Protein AF-A0A540NS95-F1 (afdb_monomer)

Solvent-accessible surface area (backbone atoms only — not comparable to full-atom values): 4646 Å² total; per-residue (Å²): 137,89,82,78,97,72,58,71,74,66,40,54,53,54,49,48,45,71,77,50,32,75,61,47,60,43,68,70,47,41,64,57,52,49,52,52,50,50,53,51,49,53,54,50,52,54,50,52,52,53,50,51,53,54,51,52,55,50,51,54,50,52,53,51,52,49,52,53,50,52,54,54,48,51,60,62,60,78,75,115

Organism: Malus baccata (NCBI:txid106549)

Secondary structure (DSSP, 8-state):
------SHHHHHHHHHHHHHHHHHHHHHHHHHHHHHHHHHHHHHHHHHHHHHHHHHHHHHHHHHHHHHHHHHHHHHHTT-

Foldseek 3Di:
DDDDPPDPPVVVVVVQCVPVNPVSVCVVCVVVVVVVVVVVVVVVVVVVVVVVVVVVVVVVVVVVVVVVVVVVVVVVVVVD

Radius of gyration: 30.81 Å; Cα contacts (8 Å, |Δi|>4): 9; chains: 1; bounding box: 38×30×95 Å

Mean predicted aligned error: 13.01 Å

pLDDT: mean 78.41, std 16.22, range [37.38, 97.06]

InterPro domains:
  IPR018108 Mitochondrial carrier protein, transmembrane region [PF00153] (7-54)
  IPR018108 Mitochondrial carrier protein, transmembrane region [PS50920] (1-53)
  IPR023395 Mitochondrial carrier protein domain superfamily [G3DSA:1.50.40.10] (1-80)
  IPR023395 Mitochondrial carrier protein domain superfamily [SSF103506] (6-58)

Structure (mmCIF, N/CA/C/O backbone):
data_AF-A0A540NS95-F1
#
_entry.id   AF-A0A540NS95-F1
#
loop_
_atom_site.group_PDB
_atom_site.id
_atom_site.type_symbol
_atom_site.label_atom_id
_atom_site.label_alt_id
_atom_site.label_comp_id
_atom_site.label_asym_id
_atom_site.label_entity_id
_atom_site.label_seq_id
_atom_site.pdbx_PDB_ins_code
_atom_site.Cartn_x
_atom_site.Cartn_y
_atom_site.Cartn_z
_atom_site.occupancy
_atom_site.B_iso_or_equiv
_atom_site.auth_seq_id
_atom_site.auth_comp_id
_atom_site.auth_asym_id
_atom_site.auth_atom_id
_atom_site.pdbx_PDB_model_num
ATOM 1 N N . MET A 1 1 ? -10.197 12.259 43.973 1.00 37.38 1 MET A N 1
ATOM 2 C CA . MET A 1 1 ? -10.718 10.950 44.421 1.00 37.38 1 MET A CA 1
ATOM 3 C C . MET A 1 1 ? -10.010 9.893 43.596 1.00 37.38 1 MET A C 1
ATOM 5 O O . MET A 1 1 ? -10.106 9.911 42.377 1.00 37.38 1 MET A O 1
ATOM 9 N N . THR A 1 2 ? -9.161 9.113 44.253 1.00 55.50 2 THR A N 1
ATOM 10 C CA . THR A 1 2 ? -8.057 8.354 43.651 1.00 55.50 2 THR A CA 1
ATOM 11 C C . THR A 1 2 ? -8.495 6.899 43.488 1.00 55.50 2 THR A C 1
ATOM 13 O O . THR A 1 2 ? -8.687 6.212 44.485 1.00 55.50 2 THR A O 1
ATOM 16 N N . GLY A 1 3 ? -8.710 6.441 42.251 1.00 44.88 3 GLY A N 1
ATOM 17 C CA . GLY A 1 3 ? -9.233 5.103 41.954 1.00 44.88 3 GLY A CA 1
ATOM 18 C C . GLY A 1 3 ? -8.153 4.141 41.464 1.00 44.88 3 GLY A C 1
ATOM 19 O O . GLY A 1 3 ? -7.746 4.202 40.312 1.00 44.88 3 GLY A O 1
ATOM 20 N N . ALA A 1 4 ? -7.681 3.291 42.375 1.00 46.28 4 ALA A N 1
ATOM 21 C CA . ALA A 1 4 ? -7.174 1.934 42.161 1.00 46.28 4 ALA A CA 1
ATOM 22 C C . ALA A 1 4 ? -6.382 1.607 40.871 1.00 46.28 4 ALA A C 1
ATOM 24 O O . ALA A 1 4 ? -6.912 1.118 39.877 1.00 46.28 4 ALA A O 1
ATOM 25 N N . ARG A 1 5 ? -5.049 1.696 40.958 1.00 51.66 5 ARG A N 1
ATOM 26 C CA . ARG A 1 5 ? -4.135 0.890 40.132 1.00 51.66 5 ARG A CA 1
ATOM 27 C C . ARG A 1 5 ? -4.086 -0.530 40.700 1.00 51.66 5 ARG A C 1
ATOM 29 O O . ARG A 1 5 ? -3.214 -0.831 41.512 1.00 51.66 5 ARG A O 1
ATOM 36 N N . GLN A 1 6 ? -5.037 -1.385 40.348 1.00 52.19 6 GLN A N 1
ATOM 37 C CA . GLN A 1 6 ? -5.016 -2.795 40.742 1.00 52.19 6 GLN A CA 1
ATOM 38 C C . GLN A 1 6 ? -5.281 -3.684 39.519 1.00 52.19 6 GLN A C 1
ATOM 40 O O . GLN A 1 6 ? -6.391 -3.713 39.003 1.00 52.19 6 GLN A O 1
ATOM 45 N N . GLY A 1 7 ? -4.250 -4.417 39.072 1.00 55.69 7 GLY A N 1
ATOM 46 C CA . GLY A 1 7 ? -4.428 -5.598 38.214 1.00 55.69 7 GLY A CA 1
ATOM 47 C C . GLY A 1 7 ? -3.888 -5.553 36.779 1.00 55.69 7 GLY A C 1
ATOM 48 O O . GLY A 1 7 ? -4.514 -6.138 35.908 1.00 55.69 7 GLY A O 1
ATOM 49 N N . GLY A 1 8 ? -2.743 -4.919 36.498 1.00 77.12 8 GLY A N 1
ATOM 50 C CA . GLY A 1 8 ? -2.036 -5.077 35.210 1.00 77.12 8 GLY A CA 1
ATOM 51 C C . GLY A 1 8 ? -2.845 -4.720 33.945 1.00 77.12 8 GLY A C 1
ATOM 52 O O . GLY A 1 8 ? -3.934 -4.158 34.012 1.00 77.12 8 GLY A O 1
ATOM 53 N N . VAL A 1 9 ? -2.305 -5.044 32.762 1.00 77.75 9 VAL A N 1
ATOM 54 C CA . VAL A 1 9 ? -2.971 -4.770 31.467 1.00 77.75 9 VAL A CA 1
ATOM 55 C C . VAL A 1 9 ? -4.333 -5.473 31.376 1.00 77.75 9 VAL A C 1
ATOM 57 O O . VAL A 1 9 ? -5.284 -4.915 30.833 1.00 77.75 9 VAL A O 1
ATOM 60 N N . SER A 1 10 ? -4.457 -6.674 31.947 1.00 77.62 10 SER A N 1
ATOM 61 C CA . SER A 1 10 ? -5.683 -7.477 31.891 1.00 77.62 10 SER A CA 1
ATOM 62 C C . SER A 1 10 ? -6.839 -6.884 32.702 1.00 77.62 10 SER A C 1
ATOM 64 O O . SER A 1 10 ? -7.977 -6.924 32.237 1.00 77.62 10 SER A O 1
ATOM 66 N N . GLY A 1 11 ? -6.574 -6.300 33.876 1.00 78.44 11 GLY A N 1
ATOM 67 C CA . GLY A 1 11 ? -7.590 -5.644 34.703 1.00 78.44 11 GLY A CA 1
ATOM 68 C C . GLY A 1 11 ? -8.173 -4.409 34.022 1.00 78.44 11 GLY A C 1
ATOM 69 O O . GLY A 1 11 ? -9.391 -4.258 33.951 1.00 78.44 11 GLY A O 1
ATOM 70 N N . THR A 1 12 ? -7.313 -3.586 33.419 1.00 77.81 12 THR A N 1
ATOM 71 C CA . THR A 1 12 ? -7.734 -2.402 32.658 1.00 77.81 12 THR A CA 1
ATOM 72 C C . THR A 1 12 ? -8.544 -2.773 31.416 1.00 77.81 12 THR A C 1
ATOM 74 O O . THR A 1 12 ? -9.595 -2.184 31.181 1.00 77.81 12 THR A O 1
ATOM 77 N N . VAL A 1 13 ? -8.121 -3.784 30.648 1.00 74.75 13 VAL A N 1
ATOM 78 C CA . VAL A 1 13 ? -8.881 -4.263 29.476 1.00 74.75 13 VAL A CA 1
ATOM 79 C C . VAL A 1 13 ? -10.273 -4.755 29.883 1.00 74.75 13 VAL A C 1
ATOM 81 O O . VAL A 1 13 ? -11.259 -4.433 29.221 1.00 74.75 13 VAL A O 1
ATOM 84 N N . LYS A 1 14 ? -10.379 -5.494 30.994 1.00 76.69 14 LYS A N 1
ATOM 85 C CA . LYS A 1 14 ? -11.658 -6.018 31.489 1.00 76.69 14 LYS A CA 1
ATOM 86 C C . LYS A 1 14 ? -12.600 -4.903 31.953 1.00 76.69 14 LYS A C 1
ATOM 88 O O . LYS A 1 14 ? -13.797 -4.983 31.687 1.00 76.69 14 LYS A O 1
ATOM 93 N N . GLN A 1 15 ? -12.068 -3.858 32.587 1.00 76.50 15 GLN A N 1
ATOM 94 C CA . GLN A 1 15 ? -12.850 -2.686 32.984 1.00 76.50 15 GLN A CA 1
ATOM 95 C C . GLN A 1 15 ? -13.385 -1.924 31.764 1.00 76.50 15 GLN A C 1
ATOM 97 O O . GLN A 1 15 ? -14.583 -1.672 31.689 1.00 76.50 15 GLN A O 1
ATOM 102 N N . ILE A 1 16 ? -12.535 -1.659 30.766 1.00 74.19 16 ILE A N 1
ATOM 103 C CA . ILE A 1 16 ? -12.925 -0.958 29.531 1.00 74.19 16 ILE A CA 1
ATOM 104 C C . ILE A 1 16 ? -14.035 -1.715 28.784 1.00 74.19 16 ILE A C 1
ATOM 106 O O . ILE A 1 16 ? -15.016 -1.110 28.363 1.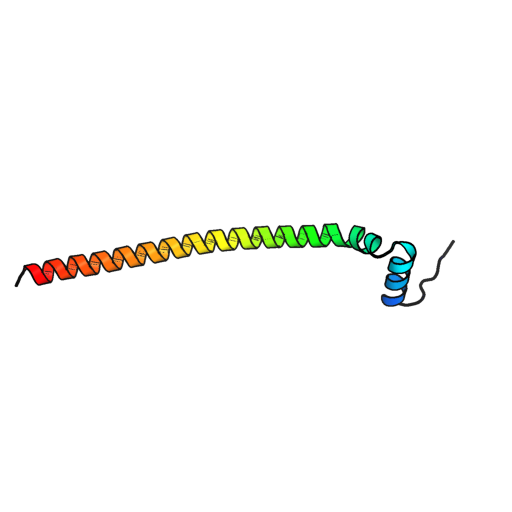00 74.19 16 ILE A O 1
ATOM 110 N N . ILE A 1 17 ? -13.922 -3.044 28.655 1.00 73.50 17 ILE A N 1
ATOM 111 C CA . ILE A 1 17 ? -14.944 -3.871 27.987 1.00 73.50 17 ILE A CA 1
ATOM 112 C C . ILE A 1 17 ? -16.274 -3.863 28.754 1.00 73.50 17 ILE A C 1
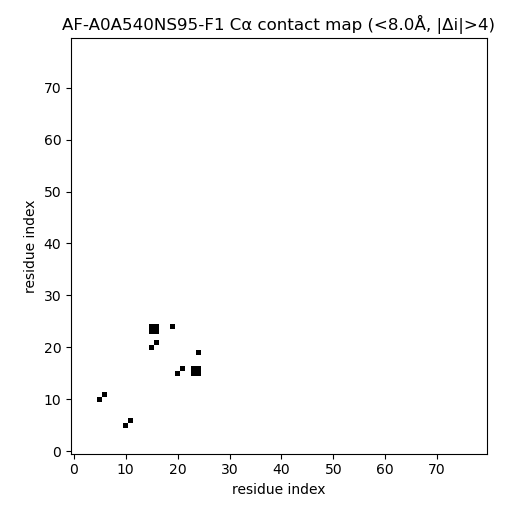ATOM 114 O O . ILE A 1 17 ? -17.330 -3.909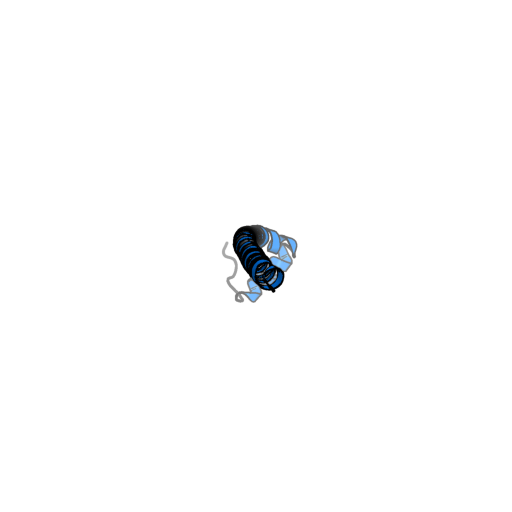 28.130 1.00 73.50 17 ILE A O 1
ATOM 118 N N . THR A 1 18 ? -16.238 -3.829 30.088 1.00 74.56 18 THR A N 1
ATOM 119 C CA . THR A 1 18 ? -17.453 -3.900 30.916 1.00 74.56 18 THR A CA 1
ATOM 120 C C . THR A 1 18 ? -18.173 -2.551 30.996 1.00 74.56 18 THR A C 1
ATOM 122 O O . THR A 1 18 ? -19.399 -2.529 31.010 1.00 74.56 18 THR A O 1
ATOM 125 N N . GLU A 1 19 ? -17.435 -1.435 31.018 1.00 71.88 19 GLU A N 1
ATOM 126 C CA . GLU A 1 19 ? -18.011 -0.086 31.127 1.00 71.88 19 GLU A CA 1
ATOM 127 C C . GLU A 1 19 ? -18.397 0.531 29.771 1.00 71.88 19 GLU A C 1
ATOM 129 O O . GLU A 1 19 ? -19.449 1.159 29.678 1.00 71.88 19 GLU A O 1
ATOM 134 N N . GLU A 1 20 ? -17.606 0.337 28.705 1.00 67.50 20 GLU A N 1
ATOM 135 C CA . GLU A 1 20 ? -17.868 0.947 27.385 1.00 67.50 20 GLU A CA 1
ATOM 136 C C . GLU A 1 20 ? -18.279 -0.055 26.289 1.00 67.50 20 GLU A C 1
ATOM 138 O O . GLU A 1 20 ? -18.634 0.328 25.166 1.00 67.50 20 GLU A O 1
ATOM 143 N N . GLY A 1 21 ? -18.230 -1.355 26.586 1.00 69.19 21 GLY A N 1
ATOM 144 C CA . GLY A 1 21 ? -18.492 -2.411 25.613 1.00 69.19 21 GLY A CA 1
ATOM 145 C C . GLY A 1 21 ? -17.400 -2.546 24.543 1.00 69.19 21 GLY A C 1
ATOM 146 O O . GLY A 1 21 ? -16.367 -1.875 24.543 1.00 69.19 21 GLY A O 1
ATOM 147 N N . TRP A 1 22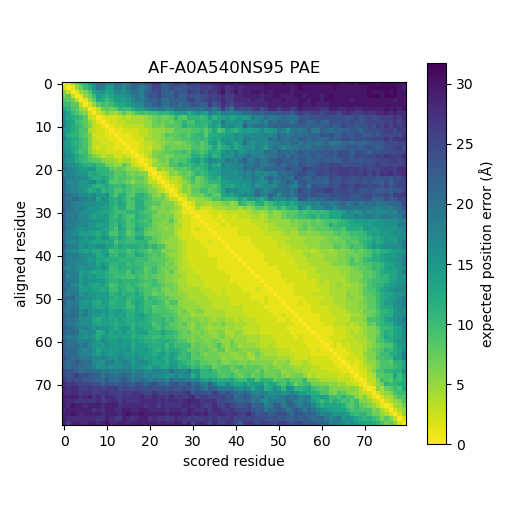 ? -17.643 -3.424 23.567 1.00 62.88 22 TRP A N 1
ATOM 148 C CA . TRP A 1 22 ? -16.741 -3.626 22.421 1.00 62.88 22 TRP A CA 1
ATOM 149 C C . TRP A 1 22 ? -16.547 -2.359 21.571 1.00 62.88 22 TRP A C 1
ATOM 151 O O . TRP A 1 22 ? -15.492 -2.166 20.967 1.00 62.88 22 TRP A O 1
ATOM 161 N N . VAL A 1 23 ? -17.545 -1.472 21.545 1.00 63.94 23 VAL A N 1
ATOM 162 C CA . VAL A 1 23 ? -17.509 -0.237 20.752 1.00 63.94 23 VAL A CA 1
ATOM 163 C C . VAL A 1 23 ? -16.531 0.786 21.346 1.00 63.94 23 VAL A C 1
ATOM 165 O O . VAL A 1 23 ? -15.794 1.411 20.580 1.00 63.94 23 VAL A O 1
ATOM 168 N N . GLY A 1 24 ? -16.439 0.909 22.677 1.00 64.75 24 GLY A N 1
ATOM 169 C CA . GLY A 1 24 ? -15.483 1.805 23.347 1.00 64.75 24 GLY A CA 1
ATOM 170 C C . GLY A 1 24 ? -14.026 1.502 22.997 1.00 64.75 24 GLY A C 1
ATOM 171 O O . GLY A 1 24 ? -13.259 2.392 22.625 1.00 64.75 24 GLY A O 1
ATOM 172 N N . PHE A 1 25 ? -13.674 0.214 22.947 1.00 65.38 25 PHE A N 1
ATOM 173 C CA . PHE A 1 25 ? -12.339 -0.228 22.532 1.00 65.38 25 PHE A CA 1
ATOM 174 C C . PHE A 1 25 ? -12.011 0.180 21.081 1.00 65.38 25 PHE A C 1
ATOM 176 O O . PHE A 1 25 ? -10.902 0.628 20.774 1.00 65.38 25 PHE A O 1
ATOM 183 N N . THR A 1 26 ? -12.995 0.097 20.180 1.00 65.69 26 THR A N 1
ATOM 184 C CA . THR A 1 26 ? -12.820 0.464 18.764 1.00 65.69 26 THR A CA 1
ATOM 185 C C . THR A 1 26 ? -12.815 1.971 18.498 1.00 65.69 26 THR A C 1
ATOM 187 O O . THR A 1 26 ? -12.202 2.389 17.518 1.00 65.69 26 THR A O 1
ATOM 190 N N . ARG A 1 27 ? -13.399 2.820 19.359 1.00 66.06 27 ARG A N 1
ATOM 191 C CA . ARG A 1 27 ? -13.328 4.289 19.190 1.00 66.06 27 ARG A CA 1
ATOM 192 C C . ARG A 1 27 ? -11.911 4.836 19.396 1.00 66.06 27 ARG A C 1
ATOM 194 O O . ARG A 1 27 ? -11.543 5.795 18.724 1.00 66.06 27 ARG A O 1
ATOM 201 N N . GLY A 1 28 ? -11.105 4.212 20.261 1.00 69.12 28 GLY A N 1
ATOM 202 C CA . GLY A 1 28 ? -9.706 4.602 20.499 1.00 69.12 28 GLY A CA 1
ATOM 203 C C . GLY A 1 28 ? -8.691 3.951 19.549 1.00 69.12 28 GLY A C 1
ATOM 204 O O . GLY A 1 28 ? -7.728 4.591 19.126 1.00 69.12 28 GLY A O 1
ATOM 205 N N . VAL A 1 29 ? -8.902 2.683 19.183 1.00 75.25 29 VAL A N 1
ATOM 206 C CA . VAL A 1 29 ? -7.986 1.915 18.313 1.00 75.25 29 VAL A CA 1
ATOM 207 C C . VAL A 1 29 ? -8.314 2.081 16.825 1.00 75.25 29 VAL A C 1
ATOM 209 O O . VAL A 1 29 ? -7.409 2.074 15.991 1.00 75.25 29 VAL A O 1
ATOM 212 N N . GLY A 1 30 ? -9.587 2.284 16.485 1.00 80.50 30 GLY A N 1
ATOM 213 C CA . GLY A 1 30 ? -10.089 2.346 15.1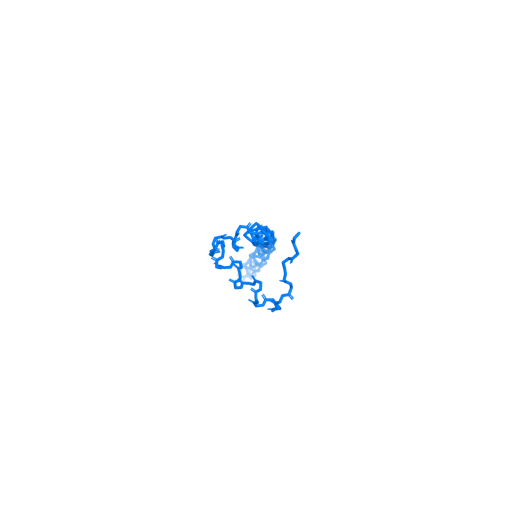11 1.00 80.50 30 GLY A CA 1
ATOM 214 C C . GLY A 1 30 ? -9.388 3.389 14.242 1.00 80.50 30 GLY A C 1
ATOM 215 O O . GLY A 1 30 ? -8.839 3.010 13.210 1.00 80.50 30 GLY A O 1
ATOM 216 N N . PRO A 1 31 ? -9.302 4.670 14.652 1.00 84.25 31 PRO A N 1
ATOM 217 C CA . PRO A 1 31 ? -8.614 5.694 13.864 1.00 84.25 31 PRO A CA 1
ATOM 218 C C . PRO A 1 31 ? -7.129 5.383 13.625 1.00 84.25 31 PRO A C 1
ATOM 220 O O . PRO A 1 31 ? -6.609 5.642 12.542 1.00 84.25 31 PRO A O 1
ATOM 223 N N . ARG A 1 32 ? -6.444 4.777 14.606 1.00 84.25 32 ARG A N 1
ATOM 224 C CA . ARG A 1 32 ? -5.028 4.392 14.487 1.00 84.25 32 ARG A CA 1
ATOM 225 C C . ARG A 1 32 ? -4.834 3.232 13.511 1.00 84.25 32 ARG A C 1
ATOM 227 O O . ARG A 1 32 ? -3.928 3.285 12.682 1.00 84.25 32 ARG A O 1
ATOM 234 N N . VAL A 1 33 ? -5.683 2.209 13.590 1.00 84.50 33 VAL A N 1
ATOM 235 C CA . VAL A 1 33 ? -5.658 1.074 12.656 1.00 84.50 33 VAL A CA 1
ATOM 236 C C . VAL A 1 33 ? -6.028 1.531 11.249 1.00 84.50 33 VAL A C 1
ATOM 238 O O . VAL A 1 33 ? -5.332 1.174 10.305 1.00 84.50 33 VAL A O 1
ATOM 241 N N . LEU A 1 34 ? -7.054 2.373 11.108 1.00 88.31 34 LEU A N 1
ATOM 242 C CA . LEU A 1 34 ? -7.463 2.935 9.823 1.00 88.31 34 LEU A CA 1
ATOM 243 C C . LEU A 1 34 ? -6.333 3.746 9.185 1.00 88.31 34 LEU A C 1
ATOM 245 O O . LEU A 1 34 ? -6.029 3.549 8.014 1.00 88.31 34 LEU A O 1
ATOM 249 N N . HIS A 1 35 ? -5.670 4.609 9.957 1.00 91.56 35 HIS A N 1
ATOM 250 C CA . HIS A 1 35 ? -4.518 5.364 9.473 1.00 91.56 35 HIS A CA 1
ATOM 251 C C . HIS A 1 35 ? -3.393 4.437 8.993 1.00 91.56 35 HIS A C 1
ATOM 253 O O . HIS A 1 35 ? -2.861 4.626 7.900 1.00 91.56 35 HIS A O 1
ATOM 259 N N . SER A 1 36 ? -3.059 3.405 9.774 1.00 92.38 36 SER A N 1
ATOM 260 C CA . SER A 1 36 ? -2.045 2.419 9.385 1.00 92.38 36 SER A CA 1
ATOM 261 C C . SER A 1 36 ? -2.437 1.664 8.114 1.00 92.38 36 SER A C 1
ATOM 263 O O . SER A 1 36 ? -1.607 1.500 7.225 1.00 92.38 36 SER A O 1
ATOM 265 N N . ALA A 1 37 ? -3.694 1.232 8.005 1.00 93.75 37 ALA A N 1
ATOM 266 C CA . ALA A 1 37 ? -4.204 0.518 6.841 1.00 93.75 37 ALA A CA 1
ATOM 267 C C . ALA A 1 37 ? -4.175 1.398 5.583 1.00 93.75 37 ALA A C 1
ATOM 269 O O . ALA A 1 37 ? -3.692 0.953 4.545 1.00 93.75 37 ALA A O 1
ATOM 270 N N . CYS A 1 38 ? -4.613 2.658 5.682 1.00 93.81 38 CYS A N 1
ATOM 271 C CA . CYS A 1 38 ? -4.528 3.625 4.587 1.00 93.81 38 CYS A CA 1
ATOM 272 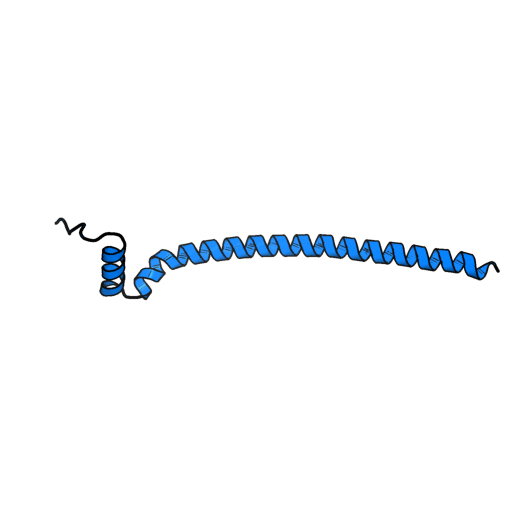C C . CYS A 1 38 ? -3.081 3.857 4.145 1.00 93.81 38 CYS A C 1
ATOM 274 O O . CYS A 1 38 ? -2.795 3.836 2.950 1.00 93.81 38 CYS A O 1
ATOM 276 N N . PHE A 1 39 ? -2.157 4.038 5.092 1.00 94.62 39 PHE A N 1
ATOM 277 C CA . PHE A 1 39 ? -0.746 4.235 4.771 1.00 94.62 39 PHE A CA 1
ATOM 278 C C . PHE A 1 39 ? -0.148 3.018 4.047 1.00 94.62 39 PHE A C 1
ATOM 280 O O . PHE A 1 39 ? 0.510 3.171 3.018 1.00 94.62 39 PHE A O 1
ATOM 287 N N . SER A 1 40 ? -0.439 1.802 4.520 1.00 95.88 40 SER A N 1
ATOM 288 C CA . SER A 1 40 ? -0.021 0.566 3.850 1.00 95.88 40 SER A CA 1
ATOM 289 C C . SER A 1 40 ? -0.647 0.404 2.463 1.00 95.88 40 SER A C 1
ATOM 291 O O . SER A 1 40 ? 0.049 -0.000 1.534 1.00 95.88 40 SER A O 1
ATOM 293 N N . ALA A 1 41 ? -1.927 0.749 2.295 1.00 96.50 41 ALA A N 1
ATOM 294 C CA . ALA A 1 41 ? -2.615 0.676 1.008 1.00 96.50 41 ALA A CA 1
ATOM 295 C C . ALA A 1 41 ? -1.986 1.618 -0.029 1.00 96.50 41 ALA A C 1
ATOM 297 O O . ALA A 1 41 ? -1.745 1.210 -1.163 1.00 96.50 41 ALA A O 1
ATOM 298 N N . LEU A 1 42 ? -1.653 2.849 0.369 1.00 97.06 42 LEU A N 1
ATOM 299 C CA . LEU A 1 42 ? -0.957 3.811 -0.489 1.00 97.06 42 LEU A CA 1
ATOM 300 C C . LEU A 1 42 ? 0.439 3.318 -0.885 1.00 97.06 42 LEU A C 1
ATOM 302 O O . LEU A 1 42 ? 0.805 3.381 -2.058 1.00 97.06 42 LEU A O 1
ATOM 306 N N . GLY A 1 43 ? 1.201 2.782 0.074 1.00 96.19 43 GLY A N 1
ATOM 307 C CA . GLY A 1 43 ? 2.513 2.194 -0.199 1.00 96.19 43 GLY A CA 1
ATOM 308 C C . GLY A 1 43 ? 2.434 1.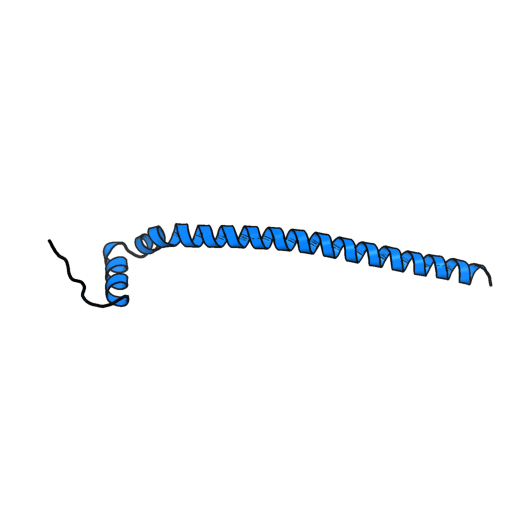016 -1.173 1.00 96.19 43 GLY A C 1
ATOM 309 O O . GLY A 1 43 ? 3.215 0.940 -2.121 1.00 96.19 43 GLY A O 1
ATOM 310 N N . TYR A 1 44 ? 1.451 0.131 -0.991 1.00 96.81 44 TYR A N 1
ATOM 311 C CA . TYR A 1 44 ? 1.228 -1.007 -1.882 1.00 96.81 44 TYR A CA 1
ATOM 312 C C . TYR A 1 44 ? 0.801 -0.568 -3.286 1.00 96.81 44 TYR A C 1
ATOM 314 O O . TYR A 1 44 ? 1.307 -1.088 -4.276 1.00 96.81 44 TYR A O 1
ATOM 322 N N . PHE A 1 45 ? -0.072 0.434 -3.389 1.00 96.94 45 PHE A N 1
ATOM 323 C CA . PHE A 1 45 ? -0.496 0.990 -4.671 1.00 96.94 45 PHE A CA 1
ATOM 324 C C . PHE A 1 45 ? 0.677 1.595 -5.459 1.00 96.94 45 PHE A C 1
ATOM 326 O O . PHE A 1 45 ? 0.829 1.338 -6.657 1.00 96.94 45 PHE A O 1
ATOM 333 N N . ALA A 1 46 ? 1.548 2.354 -4.789 1.00 96.56 46 ALA A N 1
ATOM 334 C CA . ALA A 1 46 ? 2.758 2.893 -5.405 1.00 96.56 46 ALA A CA 1
ATOM 335 C C . ALA A 1 46 ? 3.704 1.772 -5.873 1.00 96.56 46 ALA A C 1
ATOM 337 O O . ALA A 1 46 ? 4.227 1.827 -6.989 1.00 96.56 46 ALA A O 1
ATOM 338 N N . PHE A 1 47 ? 3.880 0.732 -5.052 1.00 96.56 47 PHE A N 1
ATOM 339 C CA . PHE A 1 47 ? 4.676 -0.442 -5.407 1.00 96.56 47 PHE A CA 1
ATOM 340 C C . PHE A 1 47 ? 4.121 -1.173 -6.637 1.00 96.56 47 PHE A C 1
ATOM 342 O O . PHE A 1 47 ? 4.876 -1.439 -7.571 1.00 96.56 47 PHE A O 1
ATOM 349 N N . GLU A 1 48 ? 2.817 -1.458 -6.679 1.00 96.31 48 GLU A N 1
ATOM 350 C CA . GLU A 1 48 ? 2.173 -2.090 -7.837 1.00 96.31 48 GLU A CA 1
ATOM 351 C C . GLU A 1 48 ? 2.349 -1.244 -9.098 1.00 96.31 48 GLU A C 1
ATOM 353 O O . GLU A 1 48 ? 2.706 -1.775 -10.147 1.00 96.31 48 GLU A O 1
ATOM 358 N N . THR A 1 49 ? 2.197 0.078 -8.994 1.00 97.00 49 THR A N 1
ATOM 359 C CA . THR A 1 49 ? 2.395 0.996 -10.127 1.00 97.00 49 THR A CA 1
ATOM 360 C C . THR A 1 49 ? 3.818 0.902 -10.681 1.00 97.00 49 THR A C 1
ATOM 362 O O . THR A 1 49 ? 4.012 0.746 -11.889 1.00 97.00 49 THR A O 1
ATOM 365 N N . ALA A 1 50 ? 4.827 0.941 -9.807 1.00 95.56 50 ALA A N 1
ATOM 366 C CA . ALA A 1 50 ? 6.222 0.792 -10.210 1.00 95.56 50 ALA A CA 1
ATOM 367 C C . ALA A 1 50 ? 6.494 -0.593 -10.819 1.00 95.56 50 ALA A C 1
ATOM 369 O O . ALA A 1 50 ? 7.150 -0.701 -11.858 1.00 95.56 50 ALA A O 1
ATOM 370 N N . ARG A 1 51 ? 5.950 -1.655 -10.213 1.00 95.62 51 ARG A N 1
ATOM 371 C CA . ARG A 1 51 ? 6.089 -3.028 -10.706 1.00 95.62 51 ARG A CA 1
ATOM 372 C C . ARG A 1 51 ? 5.487 -3.186 -12.099 1.00 95.62 51 ARG A C 1
ATOM 374 O O . ARG A 1 51 ? 6.147 -3.749 -12.970 1.00 95.62 51 ARG A O 1
ATOM 381 N N . LEU A 1 52 ? 4.280 -2.665 -12.329 1.00 96.25 52 LEU A N 1
ATOM 382 C CA . LEU A 1 52 ? 3.625 -2.683 -13.638 1.00 96.25 52 LEU A CA 1
ATOM 383 C C . LEU A 1 52 ? 4.450 -1.927 -14.681 1.00 96.25 52 LEU A C 1
ATOM 385 O O . LEU A 1 52 ? 4.643 -2.434 -15.785 1.00 96.25 52 LEU A O 1
ATOM 389 N N . ALA A 1 53 ? 4.982 -0.753 -14.333 1.00 95.81 53 ALA A N 1
ATOM 390 C CA . ALA A 1 53 ? 5.820 0.021 -15.242 1.00 95.81 53 ALA A CA 1
ATOM 391 C C . ALA A 1 53 ? 7.075 -0.763 -15.660 1.00 95.81 53 ALA A C 1
ATOM 393 O O . ALA A 1 53 ? 7.364 -0.879 -16.851 1.00 95.81 53 ALA A O 1
ATOM 394 N N . ILE A 1 54 ? 7.792 -1.356 -14.701 1.00 95.12 54 ILE A N 1
ATOM 395 C CA . ILE A 1 54 ? 9.000 -2.150 -14.971 1.00 95.12 54 ILE A CA 1
ATOM 396 C C . ILE A 1 54 ? 8.669 -3.386 -15.813 1.00 95.12 54 ILE A C 1
ATOM 398 O O . ILE A 1 54 ? 9.373 -3.680 -16.781 1.00 95.12 54 ILE A O 1
ATOM 402 N N . LEU A 1 55 ? 7.596 -4.101 -15.468 1.00 95.38 55 LEU A N 1
ATOM 403 C CA . LEU A 1 55 ? 7.178 -5.303 -16.182 1.00 95.38 55 LEU A CA 1
ATOM 404 C C . LEU A 1 55 ? 6.807 -4.990 -17.634 1.00 95.38 55 LEU A C 1
ATOM 406 O O . LEU A 1 55 ? 7.250 -5.689 -18.543 1.00 95.38 55 LEU A O 1
ATOM 410 N N . ASN A 1 56 ? 6.073 -3.902 -17.863 1.00 95.06 56 ASN A N 1
ATOM 411 C CA . ASN A 1 56 ? 5.693 -3.476 -19.205 1.00 95.06 56 ASN A CA 1
ATOM 412 C C . ASN A 1 56 ? 6.926 -3.129 -20.061 1.00 95.06 56 ASN A C 1
ATOM 414 O O . ASN A 1 56 ? 7.031 -3.540 -21.215 1.00 95.06 56 ASN A O 1
ATOM 418 N N . GLN A 1 57 ? 7.917 -2.447 -19.475 1.00 93.56 57 GLN A N 1
ATOM 419 C CA . GLN A 1 57 ? 9.195 -2.175 -20.147 1.00 93.56 57 GLN A CA 1
ATOM 420 C C . GLN A 1 57 ? 9.975 -3.461 -20.452 1.00 93.56 57 GLN A C 1
ATOM 422 O O . GLN A 1 57 ? 10.656 -3.559 -21.473 1.00 93.56 57 GLN A O 1
ATOM 427 N N . TYR A 1 58 ? 9.904 -4.463 -19.576 1.00 93.88 58 TYR A N 1
ATOM 428 C CA . TYR A 1 58 ? 10.546 -5.753 -19.804 1.00 93.88 58 TYR A CA 1
ATOM 429 C C . TYR A 1 58 ? 9.894 -6.539 -20.948 1.00 93.88 58 TYR A C 1
ATOM 431 O O . TYR A 1 58 ? 10.612 -7.019 -21.824 1.00 93.88 58 TYR A O 1
ATOM 439 N N . ILE A 1 59 ? 8.561 -6.624 -20.974 1.00 95.06 59 ILE A N 1
ATOM 440 C CA . ILE A 1 59 ? 7.808 -7.312 -22.034 1.00 95.06 59 ILE A CA 1
ATOM 441 C C . ILE A 1 59 ? 8.097 -6.668 -23.389 1.00 95.06 59 ILE A C 1
ATOM 443 O O . ILE A 1 59 ? 8.531 -7.358 -24.307 1.00 95.06 59 ILE A O 1
ATOM 447 N N . ARG A 1 60 ? 8.000 -5.336 -23.481 1.00 93.56 60 ARG A N 1
ATOM 448 C CA . ARG A 1 60 ? 8.276 -4.602 -24.722 1.00 93.56 60 ARG A CA 1
ATOM 449 C C . ARG A 1 60 ? 9.685 -4.858 -25.259 1.00 93.56 60 ARG A C 1
ATOM 451 O O . ARG A 1 60 ? 9.873 -5.003 -26.461 1.00 93.56 60 ARG A O 1
ATOM 458 N N . ARG A 1 61 ? 10.693 -4.934 -24.381 1.00 92.31 61 ARG A N 1
ATOM 459 C CA . ARG A 1 61 ? 12.063 -5.282 -24.796 1.00 92.31 61 ARG A CA 1
ATOM 460 C C . ARG A 1 61 ? 12.153 -6.703 -25.342 1.00 92.31 61 ARG A C 1
ATOM 462 O O . ARG A 1 61 ? 12.818 -6.900 -26.351 1.00 92.31 61 ARG A O 1
ATOM 469 N N . LYS A 1 62 ? 11.479 -7.672 -24.714 1.00 91.19 62 LYS A N 1
ATOM 470 C CA . LYS A 1 62 ? 11.438 -9.054 -25.209 1.00 91.19 62 LYS A CA 1
ATOM 471 C C . LYS A 1 62 ? 10.769 -9.164 -26.574 1.00 91.19 62 LYS A C 1
ATOM 473 O O . LYS A 1 62 ? 11.317 -9.835 -27.439 1.00 91.19 62 LYS A O 1
ATOM 478 N N . GLU A 1 63 ? 9.643 -8.485 -26.772 1.00 92.88 63 GLU A N 1
ATOM 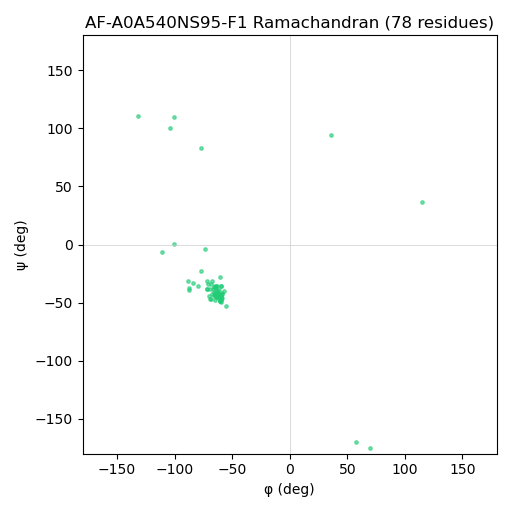479 C CA . GLU A 1 63 ? 8.940 -8.446 -28.059 1.00 92.88 63 GLU A CA 1
ATOM 480 C C . GLU A 1 63 ? 9.836 -7.874 -29.162 1.00 92.88 63 GLU A C 1
ATOM 482 O O . GLU A 1 63 ? 9.977 -8.483 -30.217 1.00 92.88 63 GLU A O 1
ATOM 487 N N . LEU A 1 64 ? 10.519 -6.755 -28.893 1.00 90.44 64 LEU A N 1
ATOM 488 C CA . LEU A 1 64 ? 11.457 -6.149 -29.841 1.00 90.44 64 LEU A CA 1
ATOM 489 C C . LEU A 1 64 ? 12.623 -7.087 -30.178 1.00 90.44 64 LEU A C 1
ATOM 491 O O . LEU A 1 64 ? 12.958 -7.248 -31.347 1.00 90.44 64 LEU A O 1
ATOM 495 N N . THR A 1 65 ? 13.229 -7.738 -29.179 1.00 87.81 65 THR A N 1
ATOM 496 C CA . THR A 1 65 ? 14.306 -8.712 -29.419 1.00 87.81 65 THR A CA 1
ATOM 497 C C . THR A 1 65 ? 13.815 -9.911 -30.232 1.00 87.81 65 THR A C 1
ATOM 499 O O . THR A 1 65 ? 14.532 -10.373 -31.115 1.00 87.81 65 THR A O 1
ATOM 502 N N . GLN A 1 66 ? 12.595 -10.393 -29.982 1.00 89.25 66 GLN A N 1
ATOM 503 C CA . GLN A 1 66 ? 12.013 -11.505 -30.732 1.00 89.25 66 GLN A CA 1
ATOM 504 C C . GLN A 1 66 ? 11.726 -11.119 -32.190 1.00 89.25 66 GLN A C 1
ATOM 506 O O . GLN A 1 66 ? 12.094 -11.869 -33.087 1.00 89.25 66 GLN A O 1
ATOM 511 N N . GLN A 1 67 ? 11.185 -9.924 -32.444 1.00 86.31 67 GLN A N 1
ATOM 512 C CA . GLN A 1 67 ? 10.956 -9.440 -33.810 1.00 86.31 67 GLN A CA 1
ATOM 513 C C . GLN A 1 67 ? 12.252 -9.194 -34.589 1.00 86.31 67 GLN A C 1
ATOM 515 O O . GLN A 1 67 ? 12.308 -9.469 -35.787 1.00 86.31 67 GLN A O 1
ATOM 520 N N . MET A 1 68 ? 13.311 -8.709 -33.928 1.00 81.19 68 MET A N 1
ATOM 521 C CA . MET A 1 68 ? 14.634 -8.581 -34.553 1.00 81.19 68 MET A CA 1
ATOM 522 C C . MET A 1 68 ? 15.222 -9.948 -34.914 1.00 81.19 68 MET A C 1
ATOM 524 O O . MET A 1 68 ? 15.875 -10.076 -35.947 1.00 81.19 68 MET A O 1
ATOM 528 N N . GLN A 1 69 ? 14.981 -10.967 -34.085 1.00 82.12 69 GLN A N 1
ATOM 529 C CA . GLN A 1 69 ? 15.410 -12.333 -34.363 1.00 82.12 69 GLN A CA 1
ATOM 530 C C . GLN A 1 69 ? 14.630 -12.939 -35.538 1.00 82.12 69 GLN A C 1
ATOM 532 O O . GLN A 1 69 ? 15.255 -13.480 -36.442 1.00 82.12 69 GLN A O 1
ATOM 537 N N . GLU A 1 70 ? 13.301 -12.811 -35.566 1.00 76.88 70 GLU A N 1
ATOM 538 C CA . GLU A 1 70 ? 12.464 -13.283 -36.683 1.00 76.88 70 GLU A CA 1
ATOM 539 C C . GLU A 1 70 ? 12.838 -12.582 -37.998 1.00 76.88 70 GLU A C 1
ATOM 541 O O . GLU A 1 70 ? 13.168 -13.250 -38.973 1.00 76.88 70 GLU A O 1
ATOM 546 N N . SER A 1 71 ? 12.953 -11.250 -37.994 1.00 73.44 71 SER A N 1
ATOM 547 C CA . SER A 1 71 ? 13.348 -10.487 -39.191 1.00 73.44 71 SER A CA 1
ATOM 548 C C . SER A 1 71 ? 14.770 -10.822 -39.667 1.00 73.44 71 SER A C 1
ATOM 550 O O . SER A 1 71 ? 15.039 -10.837 -40.865 1.00 73.44 71 SER A O 1
ATOM 552 N N . GLY A 1 72 ? 15.704 -11.090 -38.746 1.00 62.34 72 GLY A N 1
ATOM 553 C CA . GLY A 1 72 ? 17.068 -11.512 -39.081 1.00 62.34 72 GLY A CA 1
ATOM 554 C C . GLY A 1 72 ? 17.147 -12.941 -39.632 1.00 62.34 72 GLY A C 1
ATOM 555 O O . GLY A 1 72 ? 17.991 -13.221 -40.482 1.00 62.34 72 GLY A O 1
ATOM 556 N N . VAL A 1 73 ? 16.252 -13.831 -39.193 1.00 59.59 73 VAL A N 1
ATOM 557 C CA . VAL A 1 73 ? 16.088 -15.183 -39.750 1.00 59.59 73 VAL A CA 1
ATOM 558 C C . VAL A 1 73 ? 15.447 -15.125 -41.141 1.00 59.59 73 VAL A C 1
ATOM 560 O O . VAL A 1 73 ? 15.908 -15.831 -42.038 1.00 59.59 73 VAL A O 1
ATOM 563 N N . ASP A 1 74 ? 14.479 -14.235 -41.369 1.00 55.75 74 ASP A N 1
ATOM 564 C CA . ASP A 1 74 ? 13.819 -14.070 -42.673 1.00 55.75 74 ASP A CA 1
ATOM 565 C C . ASP A 1 74 ? 14.772 -13.572 -43.775 1.00 55.75 74 ASP A C 1
ATOM 567 O O . ASP A 1 74 ? 14.706 -14.048 -44.910 1.00 55.75 74 ASP A O 1
ATOM 571 N N . VAL A 1 75 ? 15.730 -12.688 -43.459 1.00 58.19 75 VAL A N 1
ATOM 572 C CA . VAL A 1 75 ? 16.766 -12.274 -44.433 1.00 58.19 75 VAL A CA 1
ATOM 573 C C . VAL A 1 75 ? 17.729 -13.428 -44.757 1.00 58.19 75 VAL A C 1
ATOM 575 O O . VAL A 1 75 ? 18.182 -13.557 -45.896 1.00 58.19 75 VAL A O 1
ATOM 578 N N . GLY A 1 76 ? 18.020 -14.300 -43.786 1.00 53.62 76 GLY A N 1
ATOM 579 C CA . GLY A 1 76 ? 18.873 -15.476 -43.983 1.00 53.62 76 GLY A CA 1
ATOM 580 C C . GLY A 1 76 ? 18.222 -16.580 -44.825 1.00 53.62 76 GLY A C 1
ATOM 581 O O . GLY A 1 76 ? 18.912 -17.236 -45.603 1.00 53.62 76 GLY A O 1
ATOM 582 N N . VAL A 1 77 ? 16.903 -16.761 -44.716 1.00 59.03 77 VAL A N 1
ATOM 583 C CA . VAL A 1 77 ? 16.150 -17.800 -45.444 1.00 59.03 77 VAL A CA 1
ATOM 584 C C . VAL A 1 77 ? 15.769 -17.366 -46.863 1.00 59.03 77 VAL A C 1
ATOM 586 O O . VAL A 1 77 ? 15.791 -18.196 -47.762 1.00 59.03 77 VAL A O 1
ATOM 589 N N . ALA A 1 78 ? 15.503 -16.080 -47.115 1.00 54.34 78 ALA A N 1
ATOM 590 C CA . ALA A 1 78 ? 15.178 -15.588 -48.463 1.00 54.34 78 ALA A CA 1
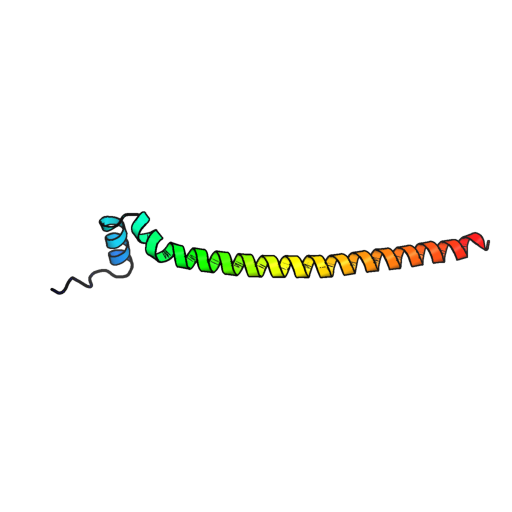ATOM 591 C C . ALA A 1 78 ? 16.386 -15.524 -49.429 1.00 54.34 78 ALA A C 1
ATOM 593 O O . ALA A 1 78 ? 16.222 -15.181 -50.600 1.00 54.34 78 ALA A O 1
ATOM 594 N N . SER A 1 79 ? 17.593 -15.832 -48.941 1.00 51.69 79 SER A N 1
ATOM 595 C CA . SER A 1 79 ? 18.854 -15.758 -49.694 1.00 51.69 79 SER A CA 1
ATOM 596 C C . SER A 1 79 ? 19.361 -17.114 -50.220 1.00 51.69 79 SER A C 1
ATOM 598 O O . SER A 1 79 ? 20.427 -17.145 -50.836 1.00 51.69 79 SER A O 1
ATOM 600 N N . THR A 1 80 ? 18.645 -18.221 -49.966 1.00 51.53 80 THR A N 1
ATOM 601 C CA . THR A 1 80 ? 18.999 -19.587 -50.421 1.00 51.53 80 THR A CA 1
ATOM 602 C C . THR A 1 80 ? 17.922 -20.135 -51.345 1.00 51.53 80 THR A C 1
ATOM 604 O O . THR A 1 80 ? 18.290 -20.750 -52.369 1.00 51.53 80 THR A O 1
#

Sequence (80 aa):
MTGARQGGVSGTVKQIITEEGWVGFTRGVGPRVLHSACFSALGYFAFETARLAILNQYIRRKELTQQMQESGVDVGVAST